Protein AF-A0A9E0RS21-F1 (afdb_monomer_lite)

Foldseek 3Di:
DVVLVVVLVVLVVVLVVLVVVLVVLVVVLVVLVCQLPDPPDDPVSNVVSVVVNVVSVVVSVVSVVVSVVSVVVSVVSVVVVVVVVVVVVVVD

Structure (mmCIF, N/CA/C/O backbone):
data_AF-A0A9E0RS21-F1
#
_entry.id   AF-A0A9E0RS21-F1
#
loop_
_atom_site.group_PDB
_atom_site.id
_atom_site.type_symbol
_atom_site.label_atom_id
_atom_site.label_alt_id
_atom_site.label_comp_id
_atom_site.label_asym_id
_atom_site.label_entity_id
_atom_site.label_seq_id
_atom_site.pdbx_PDB_ins_code
_atom_site.Cartn_x
_atom_site.Cartn_y
_atom_site.Cartn_z
_atom_site.occupancy
_atom_site.B_iso_or_equiv
_atom_site.auth_seq_id
_atom_site.auth_comp_id
_atom_site.auth_asym_id
_atom_site.auth_atom_id
_atom_site.pdbx_PDB_model_num
ATOM 1 N N . VAL A 1 1 ? 19.053 2.480 -21.703 1.00 88.81 1 VAL A N 1
ATOM 2 C CA . VAL A 1 1 ? 19.323 1.341 -20.786 1.00 88.81 1 VAL A CA 1
ATOM 3 C C . VAL A 1 1 ? 19.822 1.776 -19.409 1.00 88.81 1 VAL A C 1
ATOM 5 O O . VAL A 1 1 ? 19.118 1.488 -18.459 1.00 88.81 1 VAL A O 1
ATOM 8 N N . PHE A 1 2 ? 20.972 2.457 -19.250 1.00 94.38 2 PHE A N 1
ATOM 9 C CA . PHE A 1 2 ? 21.463 2.848 -17.906 1.00 94.38 2 PHE A CA 1
ATOM 10 C C . PHE A 1 2 ? 20.444 3.689 -17.116 1.00 94.38 2 PHE A C 1
ATOM 12 O O . PHE A 1 2 ? 20.055 3.292 -16.027 1.00 94.38 2 PHE A O 1
ATOM 19 N N . THR A 1 3 ? 19.938 4.778 -17.703 1.00 96.81 3 THR A N 1
ATOM 20 C CA . THR A 1 3 ? 18.914 5.633 -17.078 1.00 96.81 3 THR A CA 1
ATOM 21 C C . THR A 1 3 ? 17.649 4.862 -16.698 1.00 96.81 3 THR A C 1
ATOM 23 O O . THR A 1 3 ? 17.154 5.028 -15.592 1.00 96.81 3 THR A O 1
ATOM 26 N N . LEU A 1 4 ? 17.173 3.968 -17.572 1.00 97.56 4 LEU A N 1
ATOM 27 C CA . LEU A 1 4 ? 15.999 3.130 -17.297 1.00 97.56 4 LEU A CA 1
ATOM 28 C C . LEU A 1 4 ? 16.239 2.181 -16.117 1.00 97.56 4 LEU A C 1
ATOM 30 O O . LEU A 1 4 ? 15.360 2.006 -15.286 1.00 97.56 4 LEU A O 1
ATOM 34 N N . LYS A 1 5 ? 17.443 1.608 -15.988 1.00 97.25 5 LYS A N 1
ATOM 35 C CA . LYS A 1 5 ? 17.797 0.778 -14.825 1.00 97.25 5 LYS A CA 1
ATOM 36 C C . LYS A 1 5 ? 17.799 1.584 -13.526 1.00 97.25 5 LYS A C 1
ATOM 38 O O . LYS A 1 5 ? 17.365 1.068 -12.503 1.00 97.25 5 LYS A O 1
ATOM 43 N N . THR A 1 6 ? 18.262 2.834 -13.565 1.00 98.19 6 THR A N 1
ATOM 44 C CA . THR A 1 6 ? 18.182 3.742 -12.411 1.00 98.19 6 THR A CA 1
ATOM 45 C C . THR A 1 6 ? 16.730 4.045 -12.050 1.00 98.19 6 THR A C 1
ATOM 47 O O . THR A 1 6 ? 16.355 3.874 -10.897 1.00 98.19 6 THR A O 1
ATOM 50 N N . GLN A 1 7 ? 15.899 4.398 -13.033 1.00 98.12 7 GLN A N 1
ATOM 51 C CA . GLN A 1 7 ? 14.471 4.645 -12.826 1.00 98.12 7 GLN A CA 1
ATOM 52 C C . GLN A 1 7 ? 13.756 3.416 -12.247 1.00 98.12 7 GLN A C 1
ATOM 54 O O . GLN A 1 7 ? 13.010 3.534 -11.282 1.00 98.12 7 GLN A O 1
ATOM 59 N N . MET A 1 8 ? 14.017 2.222 -12.787 1.00 98.31 8 MET A N 1
ATOM 60 C CA . MET A 1 8 ? 13.459 0.970 -12.269 1.00 98.31 8 MET A CA 1
ATOM 61 C C . MET A 1 8 ? 13.838 0.762 -10.800 1.00 98.31 8 MET A C 1
ATOM 63 O O . MET A 1 8 ? 12.983 0.432 -9.984 1.00 98.31 8 MET A O 1
ATOM 67 N N . ARG A 1 9 ? 15.101 1.029 -10.443 1.00 98.38 9 ARG A N 1
ATOM 68 C CA . ARG A 1 9 ? 15.573 0.923 -9.061 1.00 98.38 9 ARG A CA 1
ATOM 69 C C . ARG A 1 9 ? 14.891 1.924 -8.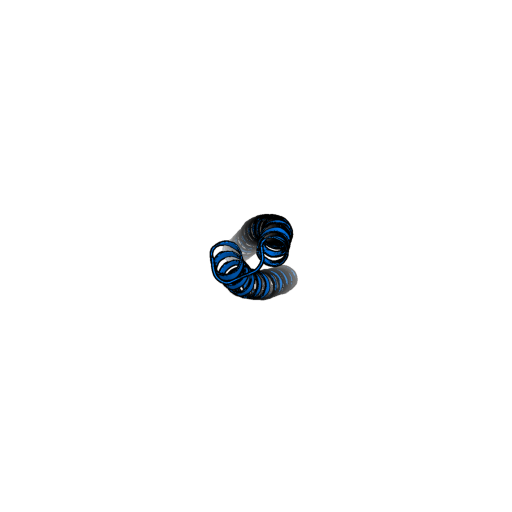126 1.00 98.38 9 ARG A C 1
ATOM 71 O O . ARG A 1 9 ? 14.607 1.589 -6.982 1.00 98.38 9 ARG A O 1
ATOM 78 N N . GLU A 1 10 ? 14.634 3.142 -8.589 1.00 98.62 10 GLU A N 1
ATOM 79 C CA . GLU A 1 10 ? 13.889 4.144 -7.819 1.00 98.62 10 GLU A CA 1
ATOM 80 C C . GLU A 1 10 ? 12.437 3.711 -7.582 1.00 98.62 10 GLU A C 1
ATOM 82 O O . GLU A 1 10 ? 11.926 3.885 -6.478 1.00 98.62 10 GLU A O 1
ATOM 87 N N . ILE A 1 11 ? 11.791 3.098 -8.580 1.00 98.62 11 ILE A N 1
ATOM 88 C CA . ILE A 1 11 ? 10.442 2.535 -8.433 1.00 98.62 11 ILE A CA 1
ATOM 89 C C . ILE A 1 11 ? 10.445 1.384 -7.419 1.00 98.62 11 ILE A C 1
ATOM 91 O O . ILE A 1 11 ? 9.584 1.350 -6.543 1.00 98.62 11 ILE A O 1
ATOM 95 N N . GLU A 1 12 ? 11.422 0.473 -7.484 1.00 98.62 12 GLU A N 1
ATOM 96 C CA . GLU A 1 12 ? 11.574 -0.615 -6.503 1.00 98.62 12 GLU A CA 1
ATOM 97 C C . GLU A 1 12 ? 11.698 -0.083 -5.071 1.00 98.62 12 GLU A C 1
ATOM 99 O O . GLU A 1 12 ? 11.011 -0.569 -4.178 1.00 98.62 12 GLU A O 1
ATOM 104 N N . ILE A 1 13 ? 12.512 0.957 -4.859 1.00 98.75 13 ILE A N 1
ATOM 105 C CA . ILE A 1 13 ? 12.662 1.592 -3.541 1.00 98.75 13 ILE A CA 1
ATOM 106 C C . ILE A 1 13 ? 11.322 2.159 -3.056 1.00 98.75 13 ILE A C 1
ATOM 108 O O . ILE A 1 13 ? 10.954 1.957 -1.903 1.00 98.75 13 ILE A O 1
ATOM 112 N N . GLN A 1 14 ? 10.558 2.823 -3.927 1.00 98.62 14 GLN A N 1
ATOM 113 C CA . GLN A 1 14 ? 9.243 3.356 -3.556 1.00 98.62 14 GLN A CA 1
ATOM 114 C C . GLN A 1 14 ? 8.229 2.252 -3.221 1.00 98.62 14 GLN A C 1
ATOM 116 O O . GLN A 1 14 ? 7.400 2.435 -2.328 1.00 98.62 14 GLN A O 1
ATOM 121 N N . ILE A 1 15 ? 8.281 1.114 -3.924 1.00 98.75 15 ILE A N 1
ATOM 122 C CA . ILE A 1 15 ? 7.455 -0.062 -3.619 1.00 98.75 15 ILE A CA 1
ATOM 123 C C . ILE A 1 15 ? 7.809 -0.604 -2.234 1.00 98.75 15 ILE A C 1
ATOM 125 O O . ILE A 1 15 ? 6.897 -0.837 -1.438 1.00 98.75 15 ILE A O 1
ATOM 129 N N . ASP A 1 16 ? 9.099 -0.771 -1.935 1.00 98.69 16 ASP A N 1
ATOM 130 C CA . ASP A 1 16 ? 9.574 -1.261 -0.637 1.00 98.69 16 ASP A CA 1
ATOM 131 C C . ASP A 1 16 ? 9.117 -0.322 0.495 1.00 98.69 16 ASP A C 1
ATOM 133 O O . ASP A 1 16 ? 8.461 -0.753 1.444 1.00 98.69 16 ASP A O 1
ATOM 137 N N . GLU A 1 17 ? 9.344 0.988 0.350 1.00 98.56 17 GLU A N 1
ATOM 138 C CA . GLU A 1 17 ? 8.941 1.997 1.339 1.00 98.56 17 GLU A CA 1
ATOM 139 C C . GLU A 1 17 ? 7.426 2.008 1.596 1.00 98.56 17 GLU A C 1
ATOM 141 O O . GLU A 1 17 ? 6.981 2.101 2.745 1.00 98.56 17 GLU A O 1
ATOM 146 N N . LYS A 1 18 ? 6.604 1.920 0.544 1.00 98.44 18 LYS A N 1
ATOM 147 C CA . LYS A 1 18 ? 5.141 1.867 0.692 1.00 98.44 18 LYS A CA 1
ATOM 148 C C . LYS A 1 18 ? 4.673 0.537 1.275 1.00 98.44 18 LYS A C 1
ATOM 150 O O . LYS A 1 18 ? 3.706 0.527 2.038 1.00 98.44 18 LYS A O 1
ATOM 155 N N . SER A 1 19 ? 5.350 -0.564 0.960 1.00 98.25 19 SER A N 1
ATOM 156 C CA . SER A 1 19 ? 5.052 -1.884 1.525 1.00 98.25 19 SER A CA 1
ATOM 157 C C . SER A 1 19 ? 5.314 -1.906 3.032 1.00 98.25 19 SER A C 1
ATOM 159 O O . SER A 1 19 ? 4.455 -2.354 3.795 1.00 98.25 19 SER A O 1
ATOM 161 N N . ASP A 1 20 ? 6.423 -1.312 3.478 1.00 98.44 20 ASP A N 1
ATOM 162 C CA . ASP A 1 20 ? 6.741 -1.142 4.900 1.00 98.44 20 ASP A CA 1
ATOM 163 C C . ASP A 1 20 ? 5.681 -0.289 5.622 1.00 98.44 20 ASP A C 1
ATOM 165 O O . ASP A 1 20 ? 5.227 -0.624 6.724 1.00 98.44 20 ASP A O 1
ATOM 169 N N . GLN A 1 21 ? 5.225 0.799 4.990 1.00 98.38 21 GLN A N 1
ATOM 170 C CA . GLN A 1 21 ? 4.132 1.627 5.515 1.00 98.38 21 GLN A CA 1
ATOM 171 C C . GLN A 1 21 ? 2.821 0.836 5.627 1.00 98.38 21 GLN A C 1
ATOM 173 O O . GLN A 1 21 ? 2.124 0.926 6.644 1.00 98.38 21 GLN A O 1
ATOM 178 N N . ALA A 1 22 ? 2.489 0.040 4.610 1.00 98.25 22 ALA A N 1
ATOM 179 C CA . ALA A 1 22 ? 1.297 -0.797 4.594 1.00 98.25 22 ALA A CA 1
ATOM 180 C C . ALA A 1 22 ? 1.339 -1.866 5.705 1.00 98.25 22 ALA A C 1
ATOM 182 O O . ALA A 1 22 ? 0.338 -2.072 6.399 1.00 98.25 22 ALA A O 1
ATOM 183 N N . GLU A 1 23 ? 2.494 -2.493 5.948 1.00 98.12 23 GLU A N 1
ATOM 184 C CA . GLU A 1 23 ? 2.675 -3.447 7.050 1.00 98.12 23 GLU A CA 1
ATOM 185 C C . GLU A 1 23 ? 2.514 -2.772 8.423 1.00 98.12 23 GLU A C 1
ATOM 187 O O . GLU A 1 23 ? 1.845 -3.302 9.320 1.00 98.12 23 GLU A O 1
ATOM 192 N N . ALA A 1 24 ? 3.088 -1.579 8.599 1.00 97.75 24 ALA A N 1
ATOM 193 C CA . ALA A 1 24 ? 2.943 -0.815 9.833 1.00 97.75 24 ALA A CA 1
ATOM 194 C C . ALA A 1 24 ? 1.472 -0.455 10.110 1.00 97.75 24 ALA A C 1
ATOM 196 O O . ALA A 1 24 ? 1.001 -0.592 11.245 1.00 97.75 24 ALA A O 1
ATOM 197 N N . LEU A 1 25 ? 0.722 -0.062 9.076 1.00 98.00 25 LEU A N 1
ATOM 198 C CA . LEU A 1 25 ? -0.711 0.211 9.183 1.00 98.00 25 LEU A CA 1
ATOM 199 C C . LEU A 1 25 ? -1.519 -1.036 9.526 1.00 98.00 25 LEU A C 1
ATOM 201 O O . LEU A 1 25 ? -2.398 -0.959 10.381 1.00 98.00 25 LEU A O 1
ATOM 205 N N . LEU A 1 26 ? -1.210 -2.193 8.936 1.00 97.88 26 LEU A N 1
ATOM 206 C CA . LEU A 1 26 ? -1.888 -3.449 9.275 1.00 97.88 26 LEU A CA 1
ATOM 207 C C . LEU A 1 26 ? -1.769 -3.784 10.765 1.00 97.88 26 LEU A C 1
ATOM 209 O O . LEU A 1 26 ? -2.754 -4.198 11.385 1.00 97.88 26 LEU A O 1
ATOM 213 N N . LYS A 1 27 ? -0.594 -3.557 11.365 1.00 97.94 27 LYS A N 1
ATOM 214 C CA . LYS A 1 27 ? -0.381 -3.750 12.809 1.00 97.94 27 LYS A CA 1
ATOM 215 C C . LYS A 1 27 ? -1.282 -2.821 13.633 1.00 97.94 27 LYS A C 1
ATOM 217 O O . LYS A 1 27 ? -1.938 -3.284 14.568 1.00 97.94 27 LYS A O 1
ATOM 222 N N . GLN A 1 28 ? -1.375 -1.544 13.260 1.00 98.12 28 GLN A N 1
ATOM 223 C CA . GLN A 1 28 ? -2.240 -0.564 13.934 1.00 98.12 28 GLN A CA 1
ATOM 224 C C . GLN A 1 28 ? -3.733 -0.892 13.765 1.00 98.12 28 GLN A C 1
ATOM 226 O O . GLN A 1 28 ? -4.488 -0.877 14.736 1.00 98.12 28 GLN A O 1
ATOM 231 N N . ILE A 1 29 ? -4.157 -1.272 12.557 1.00 98.44 29 ILE A N 1
ATOM 232 C CA . ILE A 1 29 ? -5.520 -1.733 12.254 1.00 98.44 29 ILE A CA 1
ATOM 233 C C . ILE A 1 29 ? -5.885 -2.930 13.140 1.00 98.44 29 ILE A C 1
ATOM 235 O O . ILE A 1 29 ? -6.972 -2.963 13.718 1.00 98.44 29 ILE A O 1
ATOM 239 N N . GLY A 1 30 ? -4.975 -3.896 13.300 1.00 98.06 30 GLY A N 1
ATOM 240 C CA . GLY A 1 30 ? -5.166 -5.040 14.192 1.00 98.06 30 GLY A CA 1
ATOM 241 C C . GLY A 1 30 ? -5.405 -4.625 15.649 1.00 98.06 30 GLY A C 1
ATOM 242 O O . GLY A 1 30 ? -6.349 -5.102 16.282 1.00 98.06 30 GLY A O 1
ATOM 243 N N . GLN A 1 31 ? -4.607 -3.685 16.163 1.00 97.88 31 GLN A N 1
ATOM 244 C CA . GLN A 1 31 ? -4.766 -3.140 17.517 1.00 97.88 31 GLN A CA 1
ATOM 245 C C . GLN A 1 31 ? -6.102 -2.402 17.691 1.00 97.88 31 GLN A C 1
ATOM 247 O O . GLN A 1 31 ? -6.793 -2.602 18.691 1.00 97.88 31 GLN A O 1
ATOM 252 N N . LEU A 1 32 ? -6.508 -1.595 16.708 1.00 98.25 32 LEU A N 1
ATOM 253 C CA . LEU A 1 32 ? -7.778 -0.866 16.745 1.00 98.25 32 LEU A CA 1
ATOM 254 C C . LEU A 1 32 ? -8.989 -1.794 16.663 1.00 98.25 32 LEU A C 1
ATOM 256 O O . LEU A 1 32 ? -9.984 -1.550 17.344 1.00 98.25 32 LEU A O 1
ATOM 260 N N . ARG A 1 33 ? -8.911 -2.882 15.886 1.00 98.06 33 ARG A N 1
ATOM 261 C CA . ARG A 1 33 ? -9.949 -3.926 15.869 1.00 98.06 33 ARG A CA 1
ATOM 262 C C . ARG A 1 33 ? -10.088 -4.576 17.244 1.00 98.06 33 ARG A C 1
ATOM 264 O O . ARG A 1 33 ? -11.202 -4.663 17.754 1.00 98.06 33 ARG A O 1
ATOM 271 N N . ALA A 1 34 ? -8.972 -4.930 17.882 1.00 98.06 34 ALA A N 1
ATOM 272 C CA . ALA A 1 34 ? -8.987 -5.467 19.241 1.00 98.06 34 ALA A CA 1
ATOM 273 C C . ALA A 1 34 ? -9.592 -4.471 20.248 1.00 98.06 34 ALA A C 1
ATOM 275 O O . ALA A 1 34 ? -10.442 -4.850 21.050 1.00 98.06 34 ALA A O 1
ATOM 276 N N . ALA A 1 35 ? -9.223 -3.187 20.178 1.00 97.69 35 ALA A N 1
ATOM 277 C CA . ALA A 1 35 ? -9.786 -2.151 21.044 1.00 97.69 35 ALA A CA 1
ATOM 278 C C . ALA A 1 35 ? -11.290 -1.935 20.796 1.00 97.69 35 ALA A C 1
ATOM 280 O O . ALA A 1 35 ? -12.073 -1.872 21.741 1.00 97.69 35 ALA A O 1
ATOM 281 N N . ARG A 1 36 ? -11.725 -1.867 19.533 1.00 97.19 36 ARG A N 1
ATOM 282 C CA . ARG A 1 36 ? -13.138 -1.742 19.144 1.00 97.19 36 ARG A CA 1
ATOM 283 C C . ARG A 1 36 ? -14.001 -2.847 19.751 1.00 97.19 36 ARG A C 1
ATOM 285 O O . ARG A 1 36 ? -15.120 -2.562 20.189 1.00 97.19 36 ARG A O 1
ATOM 292 N N . ASP A 1 37 ? -13.492 -4.075 19.733 1.00 97.38 37 ASP A N 1
ATOM 293 C CA . ASP A 1 37 ? -14.238 -5.279 20.103 1.00 97.38 37 ASP A CA 1
ATOM 294 C C . ASP A 1 37 ? -14.095 -5.639 21.591 1.00 97.38 37 ASP A C 1
ATOM 296 O O . ASP A 1 37 ? -14.805 -6.517 22.075 1.00 97.38 37 ASP A O 1
ATOM 300 N N . ASN A 1 38 ? -13.241 -4.934 22.341 1.00 97.81 38 ASN A N 1
ATOM 301 C CA . ASN A 1 38 ? -13.016 -5.188 23.762 1.00 97.81 38 ASN A CA 1
ATOM 302 C C . ASN A 1 38 ? -14.181 -4.662 24.634 1.00 97.81 38 ASN A C 1
ATOM 304 O O . ASN A 1 38 ? -14.333 -3.443 24.773 1.00 97.81 38 ASN A O 1
ATOM 308 N N . PRO A 1 39 ? -14.990 -5.537 25.266 1.00 96.56 39 PRO A N 1
ATOM 309 C CA . PRO A 1 39 ? -16.140 -5.119 26.067 1.00 96.56 39 PRO A CA 1
ATOM 310 C C . PRO A 1 39 ? -15.757 -4.380 27.357 1.00 96.56 39 PRO A C 1
ATOM 312 O O . PRO A 1 39 ? -16.568 -3.590 27.839 1.00 96.56 39 PRO A O 1
ATOM 315 N N . GLU A 1 40 ? -14.536 -4.579 27.866 1.00 98.06 40 GLU A N 1
ATOM 316 C CA . GLU A 1 40 ? -14.010 -3.915 29.069 1.00 98.06 40 GLU A CA 1
ATOM 317 C C . GLU A 1 40 ? -13.677 -2.436 28.820 1.00 98.06 40 GLU A C 1
ATOM 319 O O . GLU A 1 40 ? -13.538 -1.649 29.757 1.00 98.06 40 GLU A O 1
ATOM 324 N N . LEU A 1 41 ? -13.559 -2.022 27.552 1.00 97.56 41 LEU A N 1
ATOM 325 C CA . LEU A 1 41 ? -13.347 -0.623 27.202 1.00 97.56 41 LEU A CA 1
ATOM 326 C C . LEU A 1 41 ? -14.658 0.168 27.194 1.00 97.56 41 LEU A C 1
ATOM 328 O O . LEU A 1 41 ? -15.728 -0.298 26.771 1.00 97.56 41 LEU A O 1
ATOM 332 N N . SER A 1 42 ? -14.545 1.437 27.595 1.00 98.12 42 SER A N 1
ATOM 333 C CA . SER A 1 42 ? -15.663 2.375 27.581 1.00 98.12 42 SER A CA 1
ATOM 334 C C . SER A 1 42 ? -16.279 2.494 26.182 1.00 98.12 42 SER A C 1
ATOM 336 O O . SER A 1 42 ? -15.635 2.273 25.149 1.00 98.12 42 SER A O 1
ATOM 338 N N . LYS A 1 43 ? -17.564 2.861 26.133 1.00 97.50 43 LYS A N 1
ATOM 339 C CA . LYS A 1 43 ? -18.286 3.059 24.868 1.00 97.50 43 LYS A CA 1
ATOM 340 C C . LYS A 1 43 ? -17.590 4.089 23.970 1.00 97.50 43 LYS A C 1
ATOM 342 O O . LYS A 1 43 ? -17.549 3.891 22.755 1.00 97.50 43 LYS A O 1
ATOM 347 N N . ASP A 1 44 ? -17.040 5.142 24.569 1.00 98.00 44 ASP A N 1
ATOM 348 C CA . ASP A 1 44 ? -16.353 6.217 23.855 1.00 98.00 44 ASP A CA 1
ATOM 349 C C . ASP A 1 44 ? -15.005 5.755 23.303 1.00 98.00 44 ASP A C 1
ATOM 351 O O . ASP A 1 44 ? -14.744 5.970 22.123 1.00 98.00 44 ASP A O 1
ATOM 355 N N . ALA A 1 45 ? -14.210 5.010 24.080 1.00 98.00 45 ALA A N 1
ATOM 356 C CA . ALA A 1 45 ? -12.955 4.429 23.596 1.00 98.00 45 ALA A CA 1
ATOM 357 C C . ALA A 1 45 ? -13.190 3.490 22.401 1.00 98.00 45 ALA A C 1
ATOM 359 O O . ALA A 1 45 ? -12.511 3.580 21.380 1.00 98.00 45 ALA A O 1
ATOM 360 N N . ARG A 1 46 ? -14.220 2.637 22.471 1.00 98.38 46 ARG A N 1
ATOM 361 C CA . ARG A 1 46 ? -14.607 1.774 21.344 1.00 98.38 46 ARG A CA 1
ATOM 362 C C . ARG A 1 46 ? -15.118 2.556 20.136 1.00 98.38 46 ARG A C 1
ATOM 364 O O . ARG A 1 46 ? -14.959 2.104 19.004 1.00 98.38 46 ARG A O 1
ATOM 371 N N . ARG A 1 47 ? -15.789 3.692 20.349 1.00 98.00 47 ARG A N 1
ATOM 372 C CA . ARG A 1 47 ? -16.263 4.565 19.264 1.00 98.00 47 ARG A CA 1
ATOM 373 C C . ARG A 1 47 ? -15.093 5.248 18.567 1.00 98.00 47 ARG A C 1
ATOM 375 O O . ARG A 1 47 ? -15.076 5.253 17.341 1.00 98.00 47 ARG A O 1
ATOM 382 N N . GLU A 1 48 ? -14.140 5.757 19.333 1.00 98.00 48 GLU A N 1
ATOM 383 C CA . GLU A 1 48 ? -12.917 6.351 18.803 1.00 98.00 48 GLU A CA 1
ATOM 384 C C . GLU A 1 48 ? -12.113 5.321 18.004 1.00 98.00 48 GLU A C 1
ATOM 386 O O . GLU A 1 48 ? -11.753 5.577 16.858 1.00 98.00 48 GLU A O 1
ATOM 391 N N . ALA A 1 49 ? -11.965 4.100 18.530 1.00 98.19 49 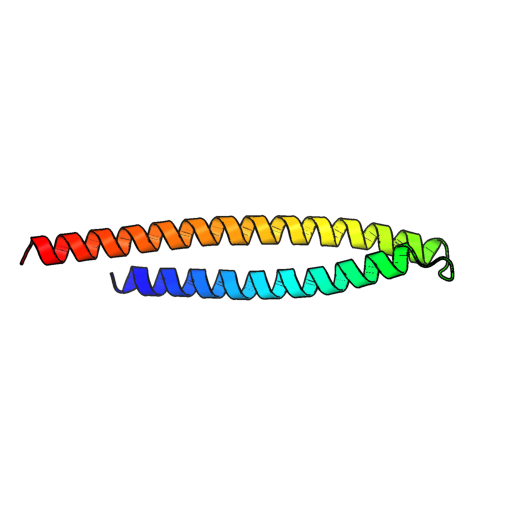ALA A N 1
ATOM 392 C CA . ALA A 1 49 ? -11.316 3.010 17.806 1.00 98.19 49 ALA A CA 1
ATOM 393 C C . ALA A 1 49 ? -11.997 2.706 16.457 1.00 98.19 49 ALA A C 1
ATOM 395 O O . ALA A 1 49 ? -11.309 2.484 15.467 1.00 98.19 49 ALA A O 1
ATOM 396 N N . ARG A 1 50 ? -13.340 2.743 16.374 1.00 97.88 50 ARG A N 1
ATOM 397 C CA . ARG A 1 50 ? -14.064 2.599 15.090 1.00 97.88 50 ARG A CA 1
ATOM 398 C C . ARG A 1 50 ? -13.767 3.732 14.118 1.00 97.88 50 ARG A C 1
ATOM 400 O O . ARG A 1 50 ? -13.621 3.476 12.927 1.00 97.88 50 ARG A O 1
ATOM 407 N N . TYR A 1 51 ? -13.731 4.964 14.616 1.00 97.75 51 TYR A N 1
ATOM 408 C CA . TYR A 1 51 ? -13.460 6.133 13.790 1.00 97.75 51 TYR A CA 1
ATOM 409 C C . TYR A 1 51 ? -12.051 6.057 13.193 1.00 97.75 51 TYR A C 1
ATOM 411 O O . TYR A 1 51 ? -11.903 6.083 11.972 1.00 97.75 51 TYR A O 1
ATOM 419 N N . GLN A 1 52 ? -11.044 5.831 14.036 1.00 98.19 52 GLN A N 1
ATOM 420 C CA . GLN A 1 52 ? -9.656 5.666 13.601 1.00 98.19 52 GLN A CA 1
ATOM 421 C C . GLN A 1 52 ? -9.493 4.476 12.649 1.00 98.19 52 GLN A C 1
ATOM 423 O O . GLN A 1 52 ? -8.815 4.593 11.632 1.00 98.19 52 GL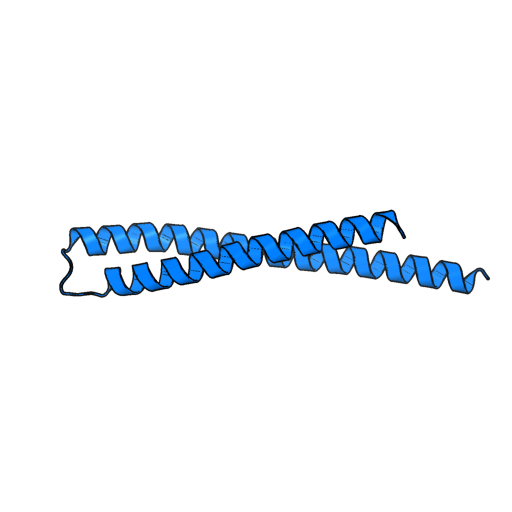N A O 1
ATOM 428 N N . LEU A 1 53 ? -10.176 3.354 12.915 1.00 98.25 53 LEU A N 1
ATOM 429 C CA . LEU A 1 53 ? -10.134 2.175 12.050 1.00 98.25 53 LEU A CA 1
ATOM 430 C C . LEU A 1 53 ? -10.572 2.505 10.617 1.00 98.25 53 LEU A C 1
ATOM 432 O O . LEU A 1 53 ? -9.876 2.130 9.681 1.00 98.25 53 LEU A O 1
ATOM 436 N N . SER A 1 54 ? -11.666 3.256 10.444 1.00 96.94 54 SER A N 1
ATOM 437 C CA . SER A 1 54 ? -12.149 3.635 9.107 1.00 96.94 54 SER A CA 1
ATOM 438 C C . SER A 1 54 ? -11.140 4.482 8.322 1.00 96.94 54 SER A C 1
ATOM 440 O O . SER A 1 54 ? -10.988 4.309 7.114 1.00 96.94 54 SER A O 1
ATOM 442 N N . GLN A 1 55 ? -10.406 5.359 9.013 1.00 97.69 55 GLN A N 1
ATOM 443 C CA . GLN A 1 55 ? -9.374 6.192 8.398 1.00 97.69 55 GLN A CA 1
ATOM 444 C C . GLN A 1 55 ? -8.164 5.356 7.974 1.00 97.69 55 GLN A C 1
AT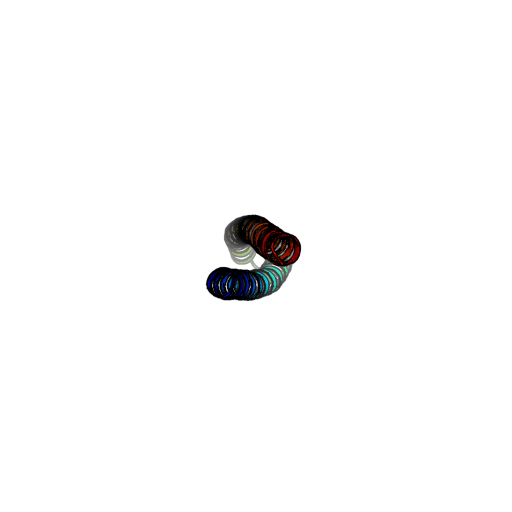OM 446 O O . GLN A 1 55 ? -7.688 5.494 6.848 1.00 97.69 55 GLN A O 1
ATOM 451 N N . LEU A 1 56 ? -7.690 4.463 8.850 1.00 98.25 56 LEU A N 1
ATOM 452 C CA . LEU A 1 56 ? -6.531 3.624 8.547 1.00 98.25 56 LEU A CA 1
ATOM 453 C C . LEU A 1 56 ? -6.837 2.578 7.471 1.00 98.25 56 LEU A C 1
ATOM 455 O O . LEU A 1 56 ? -5.983 2.322 6.630 1.00 98.25 56 LEU A O 1
ATOM 459 N N . GLU A 1 57 ? -8.042 2.003 7.451 1.00 97.38 57 GLU A N 1
ATOM 460 C CA . GLU A 1 57 ? -8.463 1.073 6.393 1.00 97.38 57 GLU A CA 1
ATOM 461 C C . GLU A 1 57 ? -8.527 1.768 5.024 1.00 97.38 57 GLU A C 1
ATOM 463 O O . GLU A 1 57 ? -8.077 1.199 4.029 1.00 97.38 57 GLU A O 1
ATOM 468 N N . SER A 1 58 ? -8.997 3.022 4.974 1.00 98.00 58 SER A N 1
ATOM 469 C CA . SER A 1 58 ? -8.956 3.829 3.749 1.00 98.00 58 SER A CA 1
ATOM 470 C C . SER A 1 58 ? -7.521 4.100 3.298 1.00 98.00 58 SER A C 1
ATOM 472 O O . SER A 1 58 ? -7.209 3.914 2.125 1.00 98.00 58 SER A O 1
ATOM 474 N N . LEU A 1 59 ? -6.641 4.514 4.215 1.00 98.06 59 LEU A N 1
ATOM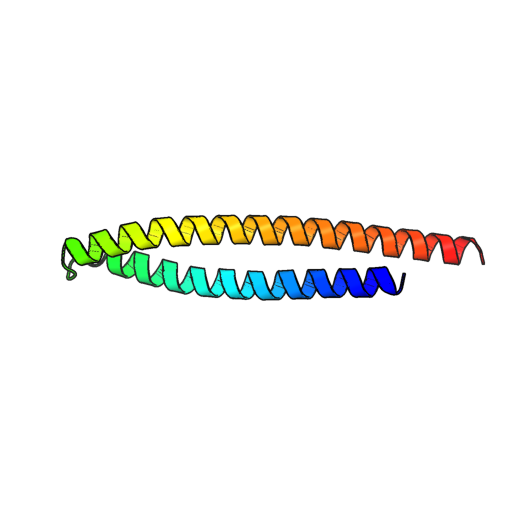 475 C CA . LEU A 1 59 ? -5.239 4.794 3.900 1.00 98.06 59 LEU A CA 1
ATOM 476 C C . LEU A 1 59 ? -4.505 3.539 3.409 1.00 98.06 59 LEU A C 1
ATOM 478 O O . LEU A 1 59 ? -3.777 3.593 2.422 1.00 98.06 59 LEU A O 1
ATOM 482 N N . TYR A 1 60 ? -4.735 2.401 4.065 1.00 98.31 60 TYR A N 1
ATOM 483 C CA . TYR A 1 60 ? -4.183 1.110 3.665 1.00 98.31 60 TYR A CA 1
ATOM 484 C C . TYR A 1 60 ? -4.643 0.705 2.256 1.00 98.31 60 TYR A C 1
ATOM 486 O O . TYR A 1 60 ? -3.834 0.257 1.446 1.00 98.31 60 TYR A O 1
ATOM 494 N N . SER A 1 61 ? -5.924 0.917 1.929 1.00 98.06 61 SER A N 1
ATOM 495 C CA . SER A 1 61 ? -6.440 0.666 0.580 1.00 98.06 61 SER A CA 1
ATOM 496 C C . SER A 1 61 ? -5.749 1.533 -0.474 1.00 98.06 61 SER A C 1
ATOM 498 O O . SER A 1 61 ? -5.399 1.022 -1.534 1.00 98.06 61 SER A O 1
ATOM 500 N N . THR A 1 62 ? -5.545 2.824 -0.197 1.00 98.25 62 THR A N 1
ATOM 501 C CA . THR A 1 62 ? -4.844 3.735 -1.114 1.00 98.25 62 THR A CA 1
ATOM 502 C C . THR A 1 62 ? -3.384 3.331 -1.303 1.00 98.25 62 THR A C 1
ATOM 504 O O . THR A 1 62 ? -2.909 3.298 -2.431 1.00 98.25 62 THR A O 1
ATOM 507 N N . LEU A 1 63 ? -2.681 2.943 -0.236 1.00 98.12 63 LEU A N 1
ATOM 508 C CA . LEU A 1 63 ? -1.299 2.469 -0.350 1.00 98.12 63 LEU A CA 1
ATOM 509 C C . LEU A 1 63 ? -1.177 1.217 -1.218 1.00 98.12 63 LEU A C 1
ATOM 511 O O . LEU A 1 63 ? -0.260 1.136 -2.028 1.00 98.12 63 LEU A O 1
ATOM 515 N N . ASN A 1 64 ? -2.104 0.266 -1.099 1.00 98.31 64 ASN A N 1
ATOM 516 C CA . ASN A 1 64 ? -2.094 -0.915 -1.962 1.00 98.31 64 ASN A CA 1
ATOM 517 C C . ASN A 1 64 ? -2.312 -0.557 -3.439 1.00 98.31 64 ASN A C 1
ATOM 519 O O . ASN A 1 64 ? -1.650 -1.128 -4.299 1.00 98.31 64 ASN A O 1
ATOM 523 N N . GLN A 1 65 ? -3.193 0.405 -3.729 1.00 98.56 65 GLN A N 1
ATOM 524 C CA . GLN A 1 65 ? -3.400 0.906 -5.092 1.00 98.56 65 GLN A CA 1
ATOM 525 C C . GLN A 1 65 ? -2.144 1.598 -5.636 1.00 98.56 65 GLN A C 1
ATOM 527 O O . GLN A 1 65 ? -1.766 1.369 -6.783 1.00 98.56 65 GLN A O 1
ATOM 532 N N . ASP A 1 66 ? -1.462 2.396 -4.811 1.00 98.50 66 ASP A N 1
ATOM 533 C CA . ASP A 1 66 ? -0.191 3.022 -5.183 1.00 98.50 66 ASP A CA 1
ATOM 534 C C . ASP A 1 66 ? 0.896 1.972 -5.471 1.00 98.50 66 ASP A C 1
ATOM 536 O O . ASP A 1 66 ? 1.636 2.103 -6.444 1.00 98.50 66 ASP A O 1
ATOM 540 N N . ILE A 1 67 ? 1.005 0.932 -4.634 1.00 98.69 67 ILE A N 1
ATOM 541 C CA . ILE A 1 67 ? 1.963 -0.169 -4.822 1.00 98.69 67 ILE A CA 1
ATOM 542 C C . ILE A 1 67 ? 1.674 -0.915 -6.127 1.00 98.69 67 ILE A C 1
ATOM 544 O O . ILE A 1 67 ? 2.604 -1.227 -6.869 1.00 98.69 67 ILE A O 1
ATOM 548 N N . GLU A 1 68 ? 0.403 -1.183 -6.431 1.00 98.69 68 GLU A N 1
ATOM 549 C CA . GLU A 1 68 ? -0.005 -1.819 -7.685 1.00 98.69 68 GLU A CA 1
ATOM 550 C C . GLU A 1 68 ? 0.359 -0.946 -8.894 1.00 98.69 68 GLU A C 1
ATOM 552 O O . GLU A 1 68 ? 0.983 -1.432 -9.837 1.00 98.69 68 GLU A O 1
ATOM 557 N N . ALA A 1 69 ? 0.076 0.358 -8.839 1.00 98.75 69 ALA A N 1
ATOM 558 C CA . ALA A 1 69 ? 0.441 1.294 -9.900 1.00 98.75 69 ALA A CA 1
ATOM 559 C C . ALA A 1 69 ? 1.964 1.370 -10.120 1.00 98.75 69 ALA A C 1
ATOM 561 O O . ALA A 1 69 ? 2.427 1.350 -11.260 1.00 98.75 69 ALA A O 1
ATOM 562 N N . LEU A 1 70 ? 2.756 1.410 -9.044 1.00 98.81 70 LEU A N 1
ATOM 563 C CA . LEU A 1 70 ? 4.219 1.375 -9.131 1.00 98.81 70 LEU A CA 1
ATOM 564 C C . LEU A 1 70 ? 4.731 0.042 -9.682 1.00 98.81 70 LEU A C 1
ATOM 566 O O . LEU A 1 70 ? 5.687 0.023 -10.452 1.00 98.81 70 LEU A O 1
ATOM 570 N N . THR A 1 71 ? 4.094 -1.068 -9.311 1.00 98.62 71 THR A N 1
ATOM 571 C CA . THR A 1 71 ? 4.432 -2.406 -9.814 1.00 98.62 71 THR A CA 1
ATOM 572 C C . THR A 1 71 ? 4.235 -2.479 -11.325 1.00 98.62 71 THR A C 1
ATOM 574 O O . THR A 1 71 ? 5.138 -2.927 -12.027 1.00 98.62 71 THR A O 1
ATOM 577 N N . LEU A 1 72 ? 3.114 -1.956 -11.830 1.00 98.69 72 LEU A N 1
ATOM 578 C CA . LEU A 1 72 ? 2.863 -1.847 -13.269 1.00 98.69 72 LEU A CA 1
ATOM 579 C C . LEU A 1 72 ? 3.904 -0.952 -13.956 1.00 98.69 72 LEU A C 1
ATOM 581 O O . LEU A 1 72 ? 4.495 -1.356 -14.953 1.00 98.69 72 LEU A O 1
ATOM 585 N N . ALA A 1 73 ? 4.202 0.219 -13.386 1.00 98.69 73 ALA A N 1
ATOM 586 C CA . ALA A 1 73 ? 5.209 1.127 -13.938 1.00 98.69 73 ALA A CA 1
ATOM 587 C C . ALA A 1 73 ? 6.618 0.501 -13.977 1.00 98.69 73 ALA A C 1
ATOM 589 O O . ALA A 1 73 ? 7.379 0.723 -14.919 1.00 98.69 73 ALA A O 1
ATOM 590 N N . ARG A 1 74 ? 6.986 -0.300 -12.969 1.00 98.56 74 ARG A N 1
ATOM 591 C CA . ARG A 1 74 ? 8.245 -1.060 -12.963 1.00 98.56 74 ARG A CA 1
ATOM 592 C C . ARG A 1 74 ? 8.282 -2.062 -14.115 1.00 98.56 74 ARG A C 1
ATOM 594 O O . ARG A 1 74 ? 9.311 -2.166 -14.780 1.00 98.56 74 ARG A O 1
ATOM 601 N N . ASP A 1 75 ? 7.189 -2.790 -14.330 1.00 98.62 75 ASP A N 1
ATOM 602 C CA . ASP A 1 75 ? 7.102 -3.818 -15.370 1.00 98.62 75 ASP A CA 1
ATOM 603 C C . ASP A 1 75 ? 7.200 -3.199 -16.773 1.00 98.62 75 ASP A C 1
ATOM 605 O O . ASP A 1 75 ? 7.951 -3.702 -17.607 1.00 98.62 75 ASP A O 1
ATOM 609 N N . GLU A 1 76 ? 6.576 -2.040 -17.000 1.00 98.56 76 GLU A N 1
ATOM 610 C CA . GLU A 1 76 ? 6.733 -1.264 -18.241 1.00 98.56 76 GLU A CA 1
ATOM 611 C C . GLU A 1 76 ? 8.201 -0.875 -18.501 1.00 98.56 76 GLU A C 1
ATOM 613 O O . GLU A 1 76 ? 8.723 -1.061 -19.604 1.00 98.56 76 GLU A O 1
ATOM 618 N N . VAL A 1 77 ? 8.908 -0.380 -17.477 1.00 98.38 77 VAL A N 1
ATOM 619 C CA . VAL A 1 77 ? 10.334 -0.025 -17.598 1.00 98.38 77 VAL A CA 1
ATOM 620 C C . VAL A 1 77 ? 11.195 -1.264 -17.864 1.00 98.38 77 VAL A C 1
ATOM 622 O O . VAL A 1 77 ? 12.156 -1.200 -18.639 1.00 98.38 77 VAL A O 1
ATOM 625 N N . PHE A 1 78 ? 10.871 -2.396 -17.239 1.00 98.19 78 PHE A N 1
ATOM 626 C CA . PHE A 1 78 ? 11.563 -3.660 -17.473 1.00 98.19 78 PHE A CA 1
ATOM 627 C C . PHE A 1 78 ? 11.421 -4.116 -18.931 1.00 98.19 78 PHE A C 1
ATOM 629 O O . PHE A 1 78 ? 12.428 -4.433 -19.571 1.00 98.19 78 PHE A O 1
ATOM 636 N N . GLU A 1 79 ? 10.203 -4.088 -19.476 1.00 98.31 79 GLU A N 1
ATOM 637 C CA . GLU A 1 79 ? 9.936 -4.430 -20.877 1.00 98.31 79 GLU A CA 1
ATOM 638 C C . GLU A 1 79 ? 10.691 -3.507 -21.846 1.00 98.31 79 GLU A C 1
ATOM 640 O O . GLU A 1 79 ? 11.278 -3.977 -22.825 1.00 98.31 79 GLU A O 1
ATOM 645 N N . GLU A 1 80 ? 10.762 -2.203 -21.557 1.00 98.06 80 GLU A N 1
ATOM 646 C CA . GLU A 1 80 ? 11.530 -1.256 -22.371 1.00 98.06 80 GLU A CA 1
ATOM 647 C C . GLU A 1 80 ? 13.037 -1.571 -22.356 1.00 98.06 80 GLU A C 1
ATOM 649 O O . GLU A 1 80 ? 13.707 -1.544 -23.397 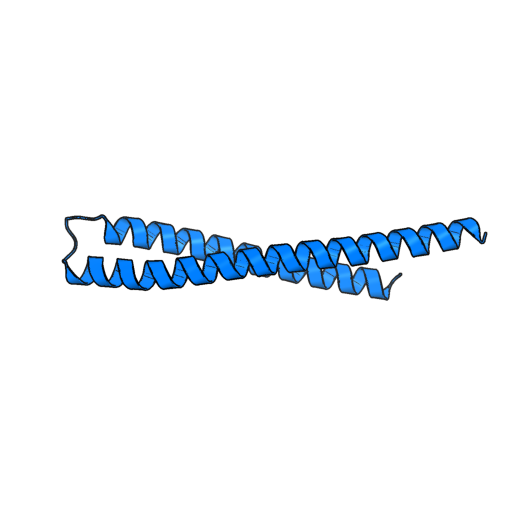1.00 98.06 80 GLU A O 1
ATOM 654 N N . ILE A 1 81 ? 13.594 -1.905 -21.186 1.00 97.69 81 ILE A N 1
ATOM 655 C CA . ILE A 1 81 ? 14.998 -2.317 -21.060 1.00 97.69 81 ILE A CA 1
ATOM 656 C C . ILE A 1 81 ? 15.269 -3.573 -21.891 1.00 97.69 81 ILE A C 1
ATOM 658 O O . ILE A 1 81 ? 16.290 -3.619 -22.591 1.00 97.69 81 ILE A O 1
ATOM 662 N N . ASP A 1 82 ? 14.394 -4.575 -21.813 1.00 97.62 82 ASP A N 1
ATOM 663 C CA . ASP A 1 82 ? 14.545 -5.831 -22.548 1.00 97.62 82 ASP A CA 1
ATOM 664 C C . ASP A 1 82 ? 14.481 -5.598 -24.063 1.00 97.62 82 ASP A C 1
ATOM 666 O O . ASP A 1 82 ? 15.385 -6.007 -24.798 1.00 97.62 82 ASP A O 1
ATOM 670 N N . ALA A 1 83 ? 13.502 -4.816 -24.529 1.00 97.69 83 ALA A N 1
ATOM 671 C CA . ALA A 1 83 ? 13.354 -4.457 -25.937 1.00 97.69 83 ALA A CA 1
ATOM 672 C C . ALA A 1 83 ? 14.592 -3.733 -26.495 1.00 97.69 83 ALA A C 1
ATOM 674 O O . ALA A 1 83 ? 15.102 -4.095 -27.562 1.00 97.69 83 ALA A O 1
ATOM 675 N N . LEU A 1 84 ? 15.122 -2.742 -25.767 1.00 97.00 84 LEU A N 1
ATOM 676 C CA . LEU A 1 84 ? 16.335 -2.019 -26.166 1.00 97.00 84 LEU A CA 1
ATOM 677 C C . LEU A 1 84 ? 17.569 -2.927 -26.185 1.00 97.00 84 LEU A C 1
ATOM 679 O O . LEU A 1 84 ? 18.419 -2.810 -27.071 1.00 97.00 84 LEU A O 1
ATOM 683 N N . THR A 1 85 ? 17.667 -3.842 -25.223 1.00 94.81 85 THR A N 1
ATOM 684 C CA . THR A 1 85 ? 18.775 -4.798 -25.137 1.00 94.81 85 THR A CA 1
ATOM 685 C C . THR A 1 85 ? 18.725 -5.792 -26.298 1.00 94.81 85 THR A C 1
ATOM 687 O O . THR A 1 85 ? 19.733 -6.011 -26.972 1.00 94.81 85 THR A O 1
ATOM 690 N N . ALA A 1 86 ? 17.547 -6.337 -26.604 1.00 95.62 86 ALA A N 1
ATOM 691 C CA . ALA A 1 86 ? 17.339 -7.224 -27.741 1.00 95.62 86 ALA A CA 1
ATOM 692 C C . ALA A 1 86 ? 17.637 -6.524 -29.078 1.00 95.62 86 ALA A C 1
ATOM 694 O O . ALA A 1 86 ? 18.285 -7.110 -29.948 1.00 95.62 86 ALA A O 1
ATOM 695 N N . ALA A 1 87 ? 17.207 -5.269 -29.246 1.00 95.25 87 ALA A N 1
ATOM 696 C CA . ALA A 1 87 ? 17.499 -4.477 -30.440 1.00 95.25 87 ALA A CA 1
ATOM 697 C C . ALA A 1 87 ? 19.008 -4.260 -30.634 1.00 95.25 87 ALA A C 1
ATOM 699 O O . ALA A 1 87 ? 19.505 -4.426 -31.748 1.00 95.25 87 ALA A O 1
ATOM 700 N N . PHE A 1 88 ? 19.743 -3.967 -29.555 1.00 93.81 88 PHE A N 1
ATOM 701 C CA . PHE A 1 88 ? 21.200 -3.837 -29.595 1.00 93.81 88 PHE A CA 1
ATOM 702 C C . PHE A 1 88 ? 21.868 -5.125 -30.094 1.00 93.81 88 PHE A C 1
ATOM 704 O O . PHE A 1 88 ? 22.633 -5.077 -31.054 1.00 93.81 88 PHE A O 1
ATOM 711 N N . TYR A 1 89 ? 21.522 -6.285 -29.529 1.00 94.19 89 TYR A N 1
ATOM 712 C CA . TYR A 1 89 ? 22.107 -7.562 -29.956 1.00 94.19 89 TYR A CA 1
ATOM 713 C C . TYR A 1 89 ? 21.750 -7.968 -31.389 1.00 94.19 89 TYR A C 1
ATOM 715 O O . TYR A 1 89 ? 22.556 -8.619 -32.039 1.00 94.19 89 TYR A O 1
ATOM 723 N N . ARG A 1 90 ? 20.575 -7.583 -31.906 1.00 93.56 90 ARG A N 1
ATOM 724 C CA . ARG A 1 90 ? 20.207 -7.821 -33.317 1.00 93.56 90 ARG A CA 1
ATOM 725 C C . ARG A 1 90 ? 20.970 -6.934 -34.304 1.00 93.56 90 ARG A C 1
ATOM 727 O O . ARG A 1 90 ? 20.956 -7.222 -35.495 1.00 93.56 90 ARG A O 1
ATOM 734 N N . SER A 1 91 ? 21.552 -5.834 -33.827 1.00 87.62 91 SER A N 1
ATOM 735 C CA . SER A 1 91 ? 22.302 -4.873 -34.645 1.00 87.62 91 SER A CA 1
ATOM 736 C C . SER A 1 91 ? 23.812 -5.138 -34.701 1.00 87.62 91 SER A C 1
ATOM 738 O O . SER A 1 91 ? 24.516 -4.425 -35.416 1.00 87.62 91 SER A O 1
ATOM 740 N N . LEU A 1 92 ? 24.291 -6.136 -33.948 1.00 83.94 92 LEU A N 1
ATOM 741 C CA . LEU A 1 92 ? 25.671 -6.635 -33.944 1.00 83.94 92 LEU A CA 1
ATOM 742 C C . LEU A 1 92 ? 25.838 -7.786 -34.942 1.00 83.94 92 LEU A C 1
ATOM 744 O O . LEU A 1 92 ? 26.922 -7.846 -35.561 1.00 83.94 92 LEU A O 1
#

pLDDT: mean 97.46, std 2.26, range [83.94, 98.81]

Secondary structure (DSSP, 8-state):
-HHHHHHHHHHHHHHHHHHHHHHHHHHHHHHHHHHHH-TTS-HHHHHHHHHHHHHHHHHHHHHHHHHHHHHHHHHHHHHHHHHHHHHHHHT-

Radius of gyration: 21.03 Å; chains: 1; bounding box: 44×14×64 Å

Sequence (92 aa):
VFTLKTQMREIEIQIDEKSDQAEALLKQIGQLRAARDNPELSKDARREARYQLSQLESLYSTLNQDIEALTLARDEVFEEIDALTAAFYRSL